Protein AF-A0A9E2S1D9-F1 (afdb_monomer_lite)

Secondary structure (DSSP, 8-state):
-PPPHHHHHHHHHHHHHHHHHHHHHHHHHHHHHTT-TTHHHHHHHHHHHHHHHHHHHHHHHHHHHH-SPPTTTSPPPHHHHHHHHHHHHHHHHHHSPP----

Structure (mmCIF, N/CA/C/O backbone):
data_AF-A0A9E2S1D9-F1
#
_entry.id   AF-A0A9E2S1D9-F1
#
loop_
_atom_site.group_PDB
_atom_site.id
_atom_site.type_symbol
_atom_site.label_atom_id
_atom_site.label_alt_id
_atom_site.label_comp_id
_atom_site.label_asym_id
_atom_site.label_entity_id
_atom_site.label_seq_id
_atom_site.pdbx_PDB_ins_code
_atom_site.Cartn_x
_atom_site.Cartn_y
_atom_site.Cartn_z
_atom_site.occupancy
_atom_site.B_iso_or_equiv
_atom_site.auth_seq_id
_atom_site.auth_comp_id
_atom_site.auth_asym_id
_atom_site.auth_atom_id
_atom_site.pdbx_PDB_model_num
ATOM 1 N N . MET A 1 1 ? -20.806 -21.442 5.851 1.00 46.84 1 MET A N 1
ATOM 2 C CA . MET A 1 1 ? -19.939 -20.525 6.617 1.00 46.84 1 MET A CA 1
ATOM 3 C C . MET A 1 1 ? -19.525 -19.416 5.663 1.00 46.84 1 MET A C 1
ATOM 5 O O . MET A 1 1 ? -18.640 -19.630 4.850 1.00 46.84 1 MET A O 1
ATOM 9 N N . ALA A 1 2 ? -20.282 -18.316 5.608 1.00 48.16 2 ALA A N 1
ATOM 10 C CA . ALA A 1 2 ? -19.942 -17.210 4.712 1.00 48.16 2 ALA A CA 1
ATOM 11 C C . ALA A 1 2 ? -18.693 -16.520 5.278 1.00 48.16 2 ALA A C 1
ATOM 13 O O . ALA A 1 2 ? -18.715 -16.199 6.469 1.00 48.16 2 ALA A O 1
ATOM 14 N N . PRO A 1 3 ? -17.617 -16.326 4.494 1.00 52.59 3 PRO A N 1
ATOM 15 C CA . PRO A 1 3 ? -16.478 -15.562 4.977 1.00 52.59 3 PRO A CA 1
ATOM 16 C C . PRO A 1 3 ? -16.978 -14.170 5.392 1.00 52.59 3 PRO A C 1
ATOM 18 O O . PRO A 1 3 ? -17.892 -13.636 4.743 1.00 52.59 3 PRO A O 1
ATOM 21 N N . PRO A 1 4 ? -16.457 -13.588 6.482 1.00 67.50 4 PRO A N 1
ATOM 22 C CA . PRO A 1 4 ? -16.857 -12.255 6.901 1.00 67.50 4 PRO A CA 1
ATOM 23 C C . PRO A 1 4 ? -16.644 -11.313 5.713 1.00 67.50 4 PRO A C 1
ATOM 25 O O . PRO A 1 4 ? -15.555 -11.218 5.150 1.00 67.50 4 PRO A O 1
ATOM 28 N N . ARG A 1 5 ? -17.722 -10.652 5.273 1.00 70.94 5 ARG A N 1
ATOM 29 C CA . ARG A 1 5 ? -17.782 -9.869 4.020 1.00 70.94 5 ARG A CA 1
ATOM 30 C C . ARG A 1 5 ? -16.682 -8.807 3.901 1.00 70.94 5 ARG A C 1
ATOM 32 O O . ARG A 1 5 ? -16.474 -8.291 2.808 1.00 70.94 5 ARG A O 1
ATOM 39 N N . HIS A 1 6 ? -16.043 -8.458 5.014 1.00 67.81 6 HIS A N 1
ATOM 40 C CA . HIS A 1 6 ? -14.999 -7.453 5.115 1.00 67.81 6 HIS A CA 1
ATOM 41 C C . HIS A 1 6 ? -13.603 -7.993 4.762 1.00 67.81 6 HIS A C 1
ATOM 43 O O . HIS A 1 6 ? -12.927 -7.402 3.924 1.00 67.81 6 HIS A O 1
ATOM 49 N N . GLU A 1 7 ? -13.221 -9.173 5.263 1.00 79.38 7 GLU A N 1
ATOM 50 C CA . GLU A 1 7 ? -11.949 -9.826 4.904 1.00 79.38 7 GLU A CA 1
ATOM 51 C C . GLU A 1 7 ? -11.875 -10.098 3.398 1.00 79.38 7 GLU A C 1
ATOM 53 O O . GLU A 1 7 ? -10.861 -9.838 2.752 1.00 79.38 7 GLU A O 1
ATOM 58 N N . PHE A 1 8 ? -12.995 -10.526 2.805 1.00 80.94 8 PHE A N 1
ATOM 59 C CA . PHE A 1 8 ? -13.090 -10.728 1.361 1.00 80.94 8 PHE A CA 1
ATOM 60 C C . PHE A 1 8 ? -12.782 -9.444 0.572 1.00 80.94 8 PHE A C 1
ATOM 62 O O . PHE A 1 8 ? -12.095 -9.507 -0.443 1.00 80.94 8 PHE A O 1
ATOM 69 N N . ARG A 1 9 ? -13.218 -8.268 1.049 1.00 82.06 9 ARG A N 1
ATOM 70 C CA . ARG A 1 9 ? -12.906 -6.982 0.397 1.00 82.06 9 ARG A CA 1
ATOM 71 C C . ARG A 1 9 ? -11.423 -6.649 0.482 1.00 82.06 9 ARG A C 1
ATOM 73 O O . ARG A 1 9 ? -10.880 -6.161 -0.501 1.00 82.06 9 ARG A O 1
ATOM 80 N N . LEU A 1 10 ? -10.772 -6.934 1.612 1.00 86.69 10 LEU A N 1
ATOM 81 C CA . LEU A 1 10 ? -9.331 -6.718 1.772 1.00 86.69 10 LEU A CA 1
ATOM 82 C C . LEU A 1 10 ? -8.533 -7.597 0.805 1.00 86.69 10 LEU A C 1
ATOM 84 O O . LEU A 1 10 ? -7.623 -7.109 0.140 1.00 86.69 10 LEU A O 1
ATOM 88 N N . HIS A 1 11 ? -8.904 -8.872 0.672 1.00 87.81 11 HIS A N 1
ATOM 89 C CA . HIS A 1 11 ? -8.277 -9.773 -0.296 1.00 87.81 11 HIS A CA 1
ATOM 90 C C . HIS A 1 11 ? -8.520 -9.338 -1.745 1.00 87.81 11 HIS A C 1
ATOM 92 O O . HIS A 1 11 ? -7.582 -9.317 -2.536 1.00 87.81 11 HIS A O 1
ATOM 98 N N . VAL A 1 12 ? -9.752 -8.956 -2.094 1.00 89.94 12 VAL A N 1
ATOM 99 C CA . VAL A 1 12 ? -10.076 -8.449 -3.437 1.00 89.94 12 VAL A CA 1
ATOM 100 C C . VAL A 1 12 ? -9.296 -7.169 -3.734 1.00 89.94 12 VAL A C 1
ATOM 102 O O . VAL A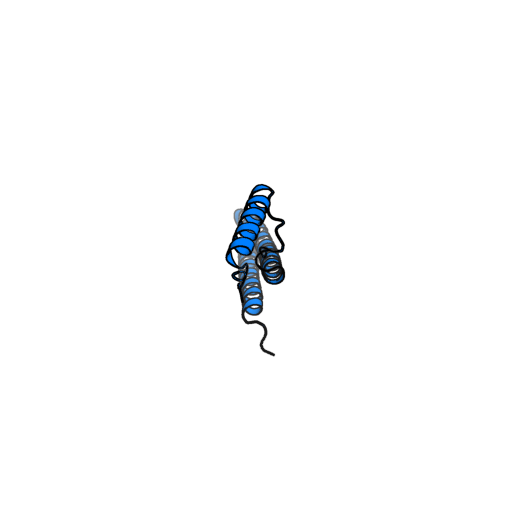 1 12 ? -8.718 -7.054 -4.809 1.00 89.94 12 VAL A O 1
ATOM 105 N N . GLY A 1 13 ? -9.223 -6.241 -2.778 1.00 88.44 13 GLY A N 1
ATOM 106 C CA . GLY A 1 13 ? -8.442 -5.012 -2.904 1.00 88.44 13 GLY A CA 1
ATOM 107 C C . GLY A 1 13 ? -6.962 -5.290 -3.160 1.00 88.44 13 GLY A C 1
ATOM 108 O O . GLY A 1 13 ? -6.387 -4.704 -4.074 1.00 88.44 13 GLY A O 1
ATOM 109 N N . LEU A 1 14 ? -6.371 -6.239 -2.424 1.00 92.12 14 LEU A N 1
ATOM 110 C CA . LEU A 1 14 ? -4.992 -6.670 -2.653 1.00 92.12 14 LEU A CA 1
ATOM 111 C C . LEU A 1 14 ? -4.800 -7.247 -4.060 1.00 92.12 14 LEU A C 1
ATOM 113 O O . LEU A 1 14 ? -3.880 -6.840 -4.759 1.00 92.12 14 LEU A O 1
ATOM 117 N N . VAL A 1 15 ? -5.666 -8.173 -4.483 1.00 92.94 15 VAL A N 1
ATOM 118 C CA . VAL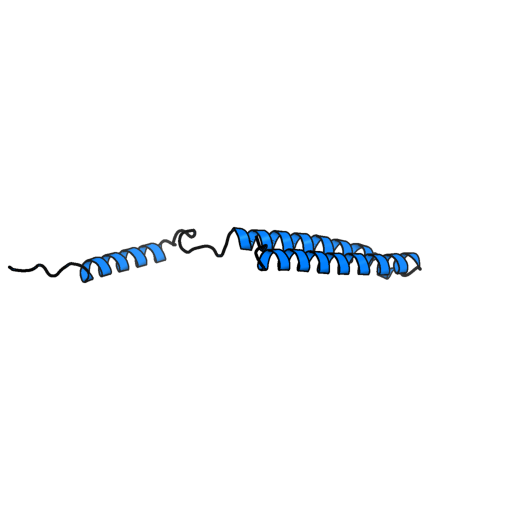 A 1 15 ? -5.559 -8.817 -5.803 1.00 92.94 15 VAL A CA 1
ATOM 119 C C . VAL A 1 15 ? -5.678 -7.791 -6.928 1.00 92.94 15 VAL A C 1
ATOM 121 O O . VAL A 1 15 ? -4.926 -7.859 -7.894 1.00 92.94 15 VAL A O 1
ATOM 124 N N . VAL A 1 16 ? -6.586 -6.820 -6.801 1.00 93.00 16 VAL A N 1
ATOM 125 C CA . VAL A 1 16 ? -6.732 -5.733 -7.778 1.00 93.00 16 VAL A CA 1
ATOM 126 C C . VAL A 1 16 ? -5.479 -4.857 -7.814 1.00 93.00 16 VAL A C 1
ATOM 128 O O . VAL A 1 16 ? -4.985 -4.561 -8.899 1.00 93.00 16 VAL A O 1
ATOM 131 N N . ALA A 1 17 ? -4.940 -4.471 -6.655 1.00 91.00 17 ALA A N 1
ATOM 132 C CA . ALA A 1 17 ? -3.734 -3.650 -6.580 1.00 91.00 17 ALA A CA 1
ATOM 133 C C . ALA A 1 17 ? -2.510 -4.358 -7.187 1.00 91.00 17 ALA A C 1
ATOM 135 O O . ALA A 1 17 ? -1.799 -3.770 -8.002 1.00 91.00 17 ALA A O 1
ATOM 136 N N . GLU A 1 18 ? -2.304 -5.631 -6.850 1.00 93.00 18 GLU A N 1
ATOM 137 C CA . GLU A 1 18 ? -1.242 -6.471 -7.414 1.00 93.00 18 GLU A CA 1
ATOM 138 C C . GLU A 1 18 ? -1.407 -6.655 -8.924 1.00 93.00 18 GLU A C 1
ATOM 140 O O . GLU A 1 18 ? -0.449 -6.483 -9.673 1.00 93.00 18 GLU A O 1
ATOM 145 N N . ALA A 1 19 ? -2.624 -6.930 -9.402 1.00 93.44 19 ALA A N 1
ATOM 146 C CA . ALA A 1 19 ? -2.885 -7.075 -10.831 1.00 93.44 19 ALA A CA 1
ATOM 147 C C . ALA A 1 19 ? -2.565 -5.787 -11.603 1.00 93.44 19 ALA A C 1
ATOM 149 O O . ALA A 1 19 ? -1.959 -5.852 -12.674 1.00 93.44 19 ALA A O 1
ATOM 150 N N . LEU A 1 20 ? -2.923 -4.620 -11.060 1.00 93.12 20 LEU A N 1
ATOM 151 C CA . LEU A 1 20 ? -2.588 -3.326 -11.656 1.00 93.12 20 LEU A CA 1
ATOM 152 C C . LEU A 1 20 ? -1.072 -3.095 -11.687 1.00 93.12 20 LEU A C 1
ATOM 154 O O . LEU A 1 20 ? -0.539 -2.748 -12.740 1.00 93.12 20 LEU A O 1
ATOM 158 N N . CYS A 1 21 ? -0.374 -3.344 -10.574 1.00 93.06 21 CYS A N 1
ATOM 159 C CA . CYS A 1 21 ? 1.079 -3.170 -10.493 1.00 93.06 21 CYS A CA 1
ATOM 160 C C . CYS A 1 21 ? 1.821 -4.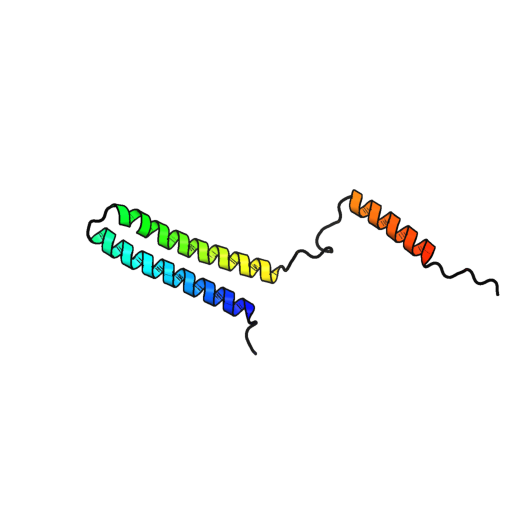124 -11.435 1.00 93.06 21 CYS A C 1
ATOM 162 O O . CYS A 1 21 ? 2.720 -3.699 -12.156 1.00 93.06 21 CYS A O 1
ATOM 164 N N . ALA A 1 22 ? 1.417 -5.394 -11.489 1.00 91.00 22 ALA A N 1
ATOM 165 C CA . ALA A 1 22 ? 2.008 -6.384 -12.382 1.00 91.00 22 ALA A CA 1
ATOM 166 C C . ALA A 1 22 ? 1.764 -6.038 -13.858 1.00 91.00 22 ALA A C 1
ATOM 168 O O . ALA A 1 22 ? 2.682 -6.121 -14.672 1.00 91.00 22 ALA A O 1
ATOM 169 N N . SER A 1 23 ? 0.551 -5.600 -14.207 1.00 91.56 23 SER A N 1
ATOM 170 C CA . SER A 1 23 ? 0.225 -5.193 -15.580 1.00 91.56 23 SER A CA 1
ATOM 171 C C . SER A 1 23 ? 1.055 -3.983 -16.013 1.00 91.56 23 SER A C 1
ATOM 173 O O . SER A 1 23 ? 1.632 -3.983 -17.099 1.00 91.56 23 SER A O 1
ATOM 175 N N . ALA A 1 24 ? 1.155 -2.969 -15.149 1.00 90.25 24 ALA A N 1
ATOM 176 C CA . ALA A 1 24 ? 1.940 -1.770 -15.417 1.00 90.25 24 ALA A CA 1
ATOM 177 C C . ALA A 1 24 ? 3.444 -2.074 -15.518 1.00 90.25 24 ALA A C 1
ATOM 179 O O . ALA A 1 24 ? 4.109 -1.575 -16.423 1.00 90.25 24 ALA A O 1
ATOM 180 N N . PHE A 1 25 ? 3.961 -2.964 -14.664 1.00 90.81 25 PHE A N 1
ATOM 181 C CA . PHE A 1 25 ? 5.335 -3.457 -14.746 1.00 90.81 25 PHE A CA 1
ATOM 182 C C . PHE A 1 25 ? 5.629 -4.125 -16.093 1.00 90.81 25 PHE A C 1
ATOM 184 O O . PHE A 1 25 ? 6.644 -3.816 -16.706 1.00 90.81 25 PHE A O 1
ATOM 191 N N . VAL A 1 26 ? 4.750 -5.011 -16.578 1.00 90.69 26 VAL A N 1
ATOM 192 C CA . VAL A 1 26 ? 4.957 -5.711 -17.859 1.00 90.69 26 VAL A CA 1
ATOM 193 C C . VAL A 1 26 ? 4.994 -4.728 -19.031 1.00 90.69 26 VAL A C 1
ATOM 195 O O . VAL A 1 26 ? 5.878 -4.830 -19.879 1.00 90.69 26 VAL A O 1
ATOM 198 N N . VAL A 1 27 ? 4.076 -3.757 -19.063 1.00 90.31 27 VAL A N 1
ATOM 199 C CA . VAL A 1 27 ? 4.033 -2.734 -20.121 1.00 90.31 27 VAL A CA 1
ATOM 200 C C . VAL A 1 27 ? 5.278 -1.851 -20.089 1.00 90.31 27 VAL A C 1
ATOM 202 O O . VAL A 1 27 ? 5.890 -1.609 -21.127 1.00 90.31 27 VAL A O 1
ATOM 205 N N . GLU A 1 28 ? 5.681 -1.369 -18.915 1.00 90.12 28 GLU A N 1
ATOM 206 C CA . GLU A 1 28 ? 6.857 -0.503 -18.809 1.00 90.12 28 GLU A CA 1
ATOM 207 C C . GLU A 1 28 ? 8.166 -1.267 -19.028 1.00 90.12 28 GLU A C 1
ATOM 209 O O . GLU A 1 28 ? 9.093 -0.715 -19.617 1.00 90.12 28 GLU A O 1
ATOM 214 N N . LEU A 1 29 ? 8.236 -2.551 -18.672 1.00 89.75 29 LEU A N 1
ATOM 215 C CA . LEU A 1 29 ? 9.382 -3.397 -18.991 1.00 89.75 29 LEU A CA 1
ATOM 216 C C . LEU A 1 29 ? 9.540 -3.579 -20.507 1.00 89.75 29 LEU A C 1
ATOM 218 O O . LEU A 1 29 ? 10.646 -3.414 -21.019 1.00 89.75 29 LEU A O 1
ATOM 222 N N . ASP A 1 30 ? 8.452 -3.856 -21.229 1.00 89.69 30 ASP A N 1
ATOM 223 C CA . ASP A 1 30 ? 8.464 -3.947 -22.696 1.00 89.69 30 ASP A CA 1
ATOM 224 C C . ASP A 1 30 ? 8.939 -2.628 -23.333 1.00 89.69 30 ASP A C 1
ATOM 226 O O . ASP A 1 30 ? 9.845 -2.615 -24.170 1.00 89.69 30 ASP A O 1
ATOM 230 N N . ARG A 1 31 ? 8.436 -1.490 -22.837 1.00 88.62 31 ARG A N 1
ATOM 231 C CA . ARG A 1 31 ? 8.852 -0.150 -23.287 1.00 88.62 31 ARG A CA 1
ATOM 232 C C . ARG A 1 31 ? 10.302 0.193 -22.939 1.00 88.62 31 ARG A C 1
ATOM 234 O O . ARG A 1 31 ? 10.985 0.875 -23.706 1.00 88.62 31 ARG A O 1
ATOM 241 N N . ALA A 1 32 ? 10.793 -0.251 -21.786 1.00 88.81 32 ALA A N 1
ATOM 242 C CA . ALA A 1 32 ? 12.184 -0.056 -21.387 1.00 88.81 32 ALA A CA 1
ATOM 243 C C . ALA A 1 32 ? 13.127 -0.839 -22.312 1.00 88.81 32 ALA A C 1
ATOM 245 O O . ALA A 1 32 ? 14.141 -0.302 -22.765 1.00 88.81 32 ALA A O 1
ATOM 246 N N . LEU A 1 33 ? 12.755 -2.079 -22.653 1.00 89.50 33 LEU A N 1
ATOM 247 C CA . LEU A 1 33 ? 13.478 -2.919 -23.610 1.00 89.50 33 LEU A CA 1
ATOM 248 C C . LEU A 1 33 ? 13.394 -2.375 -25.041 1.00 89.50 33 LEU A C 1
ATOM 250 O O . LEU A 1 33 ? 14.352 -2.514 -25.800 1.00 89.50 33 LEU A O 1
ATOM 254 N N . SER A 1 34 ? 12.307 -1.685 -25.396 1.00 88.88 34 SER A N 1
ATOM 255 C CA . SER A 1 34 ? 12.158 -1.003 -26.687 1.00 88.88 34 SER A CA 1
ATOM 256 C C . SER A 1 34 ? 12.974 0.297 -26.805 1.00 88.88 34 SER A C 1
ATOM 258 O O . SER A 1 34 ? 12.824 1.027 -27.784 1.00 88.88 34 SER A O 1
ATOM 260 N N . GLY A 1 35 ? 13.821 0.616 -25.818 1.00 88.88 35 GLY A N 1
ATOM 261 C CA . GLY A 1 35 ? 14.748 1.751 -25.851 1.00 88.88 35 GLY A CA 1
ATOM 262 C C . GLY A 1 35 ? 14.264 3.016 -25.138 1.00 88.88 35 GLY A C 1
ATOM 263 O O . GLY A 1 35 ? 14.932 4.047 -25.229 1.00 88.88 35 GLY A O 1
ATOM 264 N N . ASN A 1 36 ? 13.140 2.979 -24.411 1.00 85.50 36 ASN A N 1
ATOM 265 C CA . ASN A 1 36 ? 12.704 4.122 -23.609 1.00 85.50 36 ASN A CA 1
ATOM 266 C C . ASN A 1 36 ? 13.410 4.152 -22.245 1.00 85.50 36 ASN A C 1
ATOM 268 O O . ASN A 1 36 ? 13.010 3.470 -21.303 1.00 85.50 36 ASN A O 1
ATOM 272 N N . GLY A 1 37 ? 14.429 5.003 -22.114 1.00 83.25 37 GLY A N 1
ATOM 273 C CA . GLY A 1 37 ? 15.202 5.146 -20.876 1.00 83.25 37 GLY A CA 1
ATOM 274 C C . GLY A 1 37 ? 14.371 5.527 -19.642 1.00 83.25 37 GLY A C 1
ATOM 275 O O . GLY A 1 37 ? 14.690 5.084 -18.542 1.00 83.25 37 GLY A O 1
ATOM 276 N N . LEU A 1 38 ? 13.281 6.289 -19.807 1.00 85.81 38 LEU A N 1
ATOM 277 C CA . LEU A 1 38 ? 12.414 6.690 -18.689 1.00 85.81 38 LEU A CA 1
ATOM 278 C C . LEU A 1 38 ? 11.600 5.523 -18.118 1.00 85.81 38 LEU A C 1
ATOM 280 O O . LEU A 1 38 ? 11.308 5.512 -16.924 1.00 85.81 38 LEU A O 1
ATOM 284 N N . SER A 1 39 ? 11.272 4.524 -18.940 1.00 87.94 39 SER A N 1
ATOM 285 C CA . SER A 1 39 ? 10.483 3.365 -18.510 1.00 87.94 39 SER A CA 1
ATOM 286 C C . SER A 1 39 ? 11.203 2.513 -17.458 1.00 87.94 39 SER A C 1
ATOM 288 O O . SER A 1 39 ? 10.543 1.881 -16.643 1.00 87.94 39 SER A O 1
ATOM 290 N N . TRP A 1 40 ? 12.539 2.570 -17.376 1.00 88.00 40 TRP A N 1
ATOM 291 C CA . TRP A 1 40 ? 13.309 1.867 -16.340 1.00 88.00 40 TRP A CA 1
ATOM 292 C C . TRP A 1 40 ? 12.940 2.269 -14.911 1.00 88.00 40 TRP A C 1
ATOM 294 O O . TRP A 1 40 ? 12.923 1.413 -14.029 1.00 88.00 40 TRP A O 1
ATOM 304 N N . VAL A 1 41 ? 12.637 3.550 -14.679 1.00 92.69 41 VAL A N 1
ATOM 305 C CA . VAL A 1 41 ? 12.212 4.028 -13.354 1.00 92.69 41 VAL A CA 1
ATOM 306 C C . VAL A 1 41 ? 10.888 3.378 -12.979 1.00 92.69 41 VAL A C 1
ATOM 308 O O . VAL A 1 41 ? 10.764 2.802 -11.901 1.00 92.69 41 VAL A O 1
ATOM 311 N N . TYR A 1 42 ? 9.939 3.388 -13.910 1.00 86.25 42 TYR A N 1
ATOM 312 C CA . TYR A 1 42 ? 8.617 2.816 -13.709 1.00 86.25 42 TYR A CA 1
ATOM 313 C C . TYR A 1 42 ? 8.669 1.300 -13.485 1.00 86.25 42 TYR A C 1
ATOM 315 O O . TYR A 1 42 ? 7.996 0.784 -12.598 1.00 86.25 42 TYR A O 1
ATOM 323 N N . THR A 1 43 ? 9.541 0.580 -14.195 1.00 89.31 43 THR A N 1
ATOM 324 C CA . THR A 1 43 ? 9.791 -0.853 -13.971 1.00 89.31 43 THR A CA 1
ATOM 325 C C . THR A 1 43 ? 10.212 -1.165 -12.528 1.00 89.31 43 THR A C 1
ATOM 327 O O . THR A 1 43 ? 9.928 -2.249 -12.033 1.00 89.31 43 THR A O 1
ATOM 330 N N . VAL A 1 44 ? 10.862 -0.240 -11.817 1.00 90.25 44 VAL A N 1
ATOM 331 C CA . VAL A 1 44 ? 11.214 -0.416 -10.394 1.00 90.25 44 VAL A CA 1
ATOM 332 C C . VAL A 1 44 ? 10.130 0.137 -9.464 1.00 90.25 44 VAL A C 1
ATOM 334 O O . VAL A 1 44 ? 9.847 -0.453 -8.419 1.00 90.25 44 VAL A O 1
ATOM 337 N N . GLU A 1 45 ? 9.494 1.241 -9.847 1.00 92.50 45 GLU A N 1
ATOM 338 C CA . GLU A 1 45 ? 8.433 1.897 -9.081 1.00 92.50 45 GLU A CA 1
ATOM 339 C C . GLU A 1 45 ? 7.191 1.006 -8.926 1.00 92.50 45 GLU A C 1
ATOM 341 O O . GLU A 1 45 ? 6.670 0.871 -7.818 1.00 92.50 45 GLU A O 1
ATOM 346 N N . TRP A 1 46 ? 6.744 0.337 -9.995 1.00 91.19 46 TRP A N 1
ATOM 347 C CA . TRP A 1 46 ? 5.535 -0.496 -9.960 1.00 91.19 46 TRP A CA 1
ATOM 348 C C . TRP A 1 46 ? 5.635 -1.684 -8.984 1.00 91.19 46 TRP A C 1
ATOM 350 O O . TRP A 1 46 ? 4.716 -1.857 -8.180 1.00 91.19 46 TRP A O 1
ATOM 360 N N . PRO A 1 47 ? 6.728 -2.476 -8.954 1.00 87.19 47 PRO A N 1
ATOM 361 C CA . PRO A 1 47 ? 6.937 -3.490 -7.921 1.00 87.19 47 PRO A CA 1
ATOM 362 C C . PRO A 1 47 ? 6.984 -2.914 -6.505 1.00 87.19 47 PRO A C 1
ATOM 364 O O . PRO A 1 47 ? 6.498 -3.551 -5.570 1.00 87.19 47 PRO A O 1
ATOM 367 N N . PHE A 1 48 ? 7.549 -1.714 -6.329 1.00 92.94 48 PHE A N 1
ATOM 368 C CA . PHE A 1 48 ? 7.588 -1.054 -5.024 1.00 92.94 48 PHE A CA 1
ATOM 369 C C . PHE A 1 48 ? 6.178 -0.693 -4.541 1.00 92.94 48 PHE A C 1
ATOM 371 O O . PHE A 1 48 ? 5.837 -0.943 -3.384 1.00 92.94 48 PHE A O 1
ATOM 378 N N . LEU A 1 49 ? 5.331 -0.182 -5.439 1.00 91.62 49 LEU A N 1
ATOM 379 C CA . LEU A 1 49 ? 3.916 0.076 -5.166 1.00 91.62 49 LEU A CA 1
ATOM 380 C C . LEU A 1 49 ? 3.138 -1.214 -4.862 1.00 91.62 49 LEU A C 1
ATOM 382 O O . LEU A 1 49 ? 2.343 -1.220 -3.923 1.00 91.62 49 LEU A O 1
ATOM 386 N N . GLY A 1 50 ? 3.406 -2.313 -5.576 1.00 91.25 50 GLY A N 1
ATOM 387 C CA . GLY A 1 50 ? 2.827 -3.630 -5.271 1.00 91.25 50 GLY A CA 1
ATOM 388 C C . GLY A 1 50 ? 3.200 -4.104 -3.863 1.00 91.25 50 GLY A C 1
ATOM 389 O O . GLY A 1 50 ? 2.338 -4.379 -3.027 1.00 91.25 50 GLY A O 1
ATOM 390 N N . GLY A 1 51 ? 4.491 -4.043 -3.523 1.00 92.38 51 GLY A N 1
ATOM 391 C CA . GLY A 1 51 ? 4.970 -4.334 -2.171 1.00 92.38 51 GLY A CA 1
ATOM 392 C C . GLY A 1 51 ? 4.333 -3.440 -1.098 1.00 92.38 51 GLY A C 1
ATOM 393 O O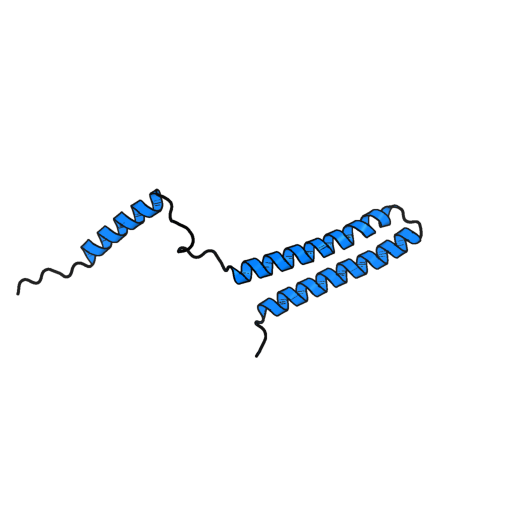 . GLY A 1 51 ? 3.964 -3.923 -0.022 1.00 92.38 51 GLY A O 1
ATOM 394 N N . TYR A 1 52 ? 4.143 -2.151 -1.390 1.00 91.62 52 TYR A N 1
ATOM 395 C CA . TYR A 1 52 ? 3.439 -1.228 -0.500 1.00 91.62 52 TYR A CA 1
ATOM 396 C C . TYR A 1 52 ? 1.956 -1.591 -0.336 1.00 91.62 52 TYR A C 1
ATOM 398 O O . TYR A 1 52 ? 1.436 -1.536 0.779 1.00 91.62 52 TYR A O 1
ATOM 406 N N . ALA A 1 53 ? 1.280 -2.038 -1.396 1.00 90.56 53 ALA A N 1
ATOM 407 C CA . ALA A 1 53 ? -0.095 -2.523 -1.316 1.00 90.56 53 ALA A CA 1
ATOM 408 C C . ALA A 1 53 ? -0.211 -3.757 -0.403 1.00 90.56 53 ALA A C 1
ATOM 410 O O . ALA A 1 53 ? -1.112 -3.816 0.437 1.00 90.56 53 ALA A O 1
ATOM 411 N N . VAL A 1 54 ? 0.741 -4.698 -0.477 1.00 90.88 54 VAL A N 1
ATOM 412 C CA . VAL A 1 54 ? 0.828 -5.838 0.457 1.00 90.88 54 VAL A CA 1
ATOM 413 C C . VAL A 1 54 ? 1.030 -5.359 1.896 1.00 90.88 54 VAL A C 1
ATOM 415 O O . VAL A 1 54 ? 0.405 -5.887 2.820 1.00 90.88 54 VAL A O 1
ATOM 418 N N . TYR A 1 55 ? 1.893 -4.364 2.111 1.00 91.56 55 TYR A N 1
ATOM 419 C CA . TYR A 1 55 ? 2.107 -3.774 3.432 1.00 91.56 55 TYR A CA 1
ATOM 420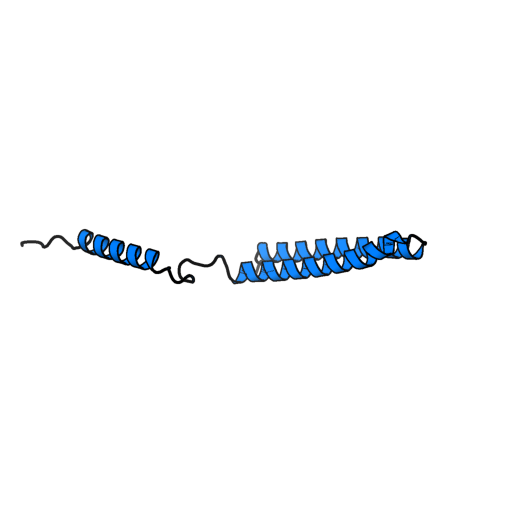 C C . TYR A 1 55 ? 0.827 -3.138 3.988 1.00 91.56 55 TYR A C 1
ATOM 422 O O . TYR A 1 55 ? 0.430 -3.456 5.111 1.00 91.56 55 TYR A O 1
ATOM 430 N N . ALA A 1 56 ? 0.155 -2.295 3.201 1.00 88.81 56 ALA A N 1
ATOM 431 C CA . ALA A 1 56 ? -1.098 -1.655 3.584 1.00 88.81 56 ALA A CA 1
ATOM 432 C C . ALA A 1 56 ? -2.180 -2.700 3.889 1.00 88.81 56 ALA A C 1
ATOM 434 O O . ALA A 1 56 ? -2.826 -2.631 4.930 1.00 88.81 56 ALA A O 1
ATOM 435 N N . TRP A 1 57 ? -2.309 -3.735 3.055 1.00 89.56 57 TRP A N 1
ATOM 436 C CA . TRP A 1 57 ? -3.219 -4.855 3.296 1.00 89.56 57 TRP A CA 1
ATOM 437 C C . TRP A 1 57 ? -2.935 -5.573 4.623 1.00 89.56 57 TRP A C 1
ATOM 439 O O . TRP A 1 57 ? -3.856 -5.813 5.406 1.00 89.56 57 TRP A O 1
ATOM 449 N N . ARG A 1 58 ? -1.662 -5.868 4.928 1.00 88.31 58 ARG A N 1
ATOM 450 C CA . ARG A 1 58 ? -1.268 -6.459 6.222 1.00 88.31 58 ARG A CA 1
ATOM 451 C C . ARG A 1 58 ? -1.596 -5.542 7.393 1.00 88.31 58 ARG A C 1
ATOM 453 O O . ARG A 1 58 ? -1.972 -6.034 8.455 1.00 88.31 58 ARG A O 1
ATOM 460 N N . ARG A 1 59 ? -1.425 -4.231 7.217 1.00 87.50 59 ARG A N 1
ATOM 461 C CA . ARG A 1 59 ? -1.755 -3.243 8.241 1.00 87.50 59 ARG A CA 1
ATOM 462 C C . ARG A 1 59 ? -3.262 -3.178 8.489 1.00 87.50 59 ARG A C 1
ATOM 464 O O . ARG A 1 59 ? -3.660 -3.289 9.640 1.00 87.50 59 ARG A O 1
ATOM 471 N N . PHE A 1 60 ? -4.083 -3.116 7.445 1.00 86.56 60 PHE A N 1
ATOM 472 C CA . PHE A 1 60 ? -5.541 -3.130 7.590 1.00 86.56 60 PHE A CA 1
ATOM 473 C C . PHE A 1 60 ? -6.045 -4.423 8.237 1.00 86.56 60 PHE A C 1
ATOM 475 O O . PHE A 1 60 ? -6.877 -4.376 9.133 1.00 86.56 60 PHE A O 1
ATOM 482 N N . LEU A 1 61 ? -5.480 -5.582 7.879 1.00 86.19 61 LEU A N 1
ATOM 483 C CA . LEU A 1 61 ? -5.795 -6.843 8.561 1.00 86.19 61 LEU A CA 1
ATOM 484 C C . LEU A 1 61 ? -5.452 -6.833 10.056 1.00 86.19 61 LEU A C 1
ATOM 486 O O . LEU A 1 61 ? -6.116 -7.506 10.842 1.00 86.19 61 LEU A O 1
ATOM 490 N N . ARG A 1 62 ? -4.388 -6.125 10.447 1.00 84.19 62 ARG A N 1
ATOM 491 C CA . ARG A 1 62 ? -3.996 -5.974 11.850 1.00 84.19 62 ARG A CA 1
ATOM 492 C C . ARG A 1 62 ? -4.967 -5.066 12.596 1.00 84.19 62 ARG A C 1
ATOM 494 O O . ARG A 1 62 ? -5.442 -5.463 13.651 1.00 84.19 62 ARG A O 1
ATOM 501 N N . GLU A 1 63 ? -5.292 -3.910 12.027 1.00 82.56 63 GLU A N 1
ATOM 502 C CA . GLU A 1 63 ? -6.245 -2.953 12.606 1.00 82.56 63 GLU A CA 1
ATOM 503 C C . GLU A 1 63 ? -7.632 -3.587 12.804 1.00 82.56 63 GLU A C 1
ATOM 505 O O . GLU A 1 63 ? -8.253 -3.406 13.847 1.00 82.56 63 GLU A O 1
ATOM 510 N N . GLU A 1 64 ? -8.084 -4.421 11.864 1.00 77.94 64 GLU A N 1
ATOM 511 C CA . GLU A 1 64 ? -9.338 -5.178 11.996 1.00 77.94 64 GLU A CA 1
ATOM 512 C C . GLU A 1 64 ? -9.309 -6.206 13.137 1.00 77.94 64 GLU A C 1
ATOM 514 O O . GLU A 1 64 ? -10.329 -6.446 13.780 1.00 77.94 64 GLU A O 1
ATOM 519 N N . ARG A 1 65 ? -8.153 -6.834 13.392 1.00 78.00 65 ARG A N 1
ATOM 520 C CA . ARG A 1 65 ? -7.992 -7.811 14.483 1.00 78.00 65 ARG A CA 1
ATOM 521 C C . ARG A 1 65 ? -7.873 -7.154 15.849 1.00 78.00 65 ARG A C 1
ATOM 523 O O . ARG A 1 65 ? -8.356 -7.718 16.825 1.00 78.00 65 ARG A O 1
ATOM 530 N N . GLU A 1 66 ? -7.174 -6.028 15.913 1.00 78.06 66 GLU A N 1
ATOM 531 C CA . GLU A 1 66 ? -6.937 -5.284 17.151 1.00 78.06 66 GLU A CA 1
ATOM 532 C C . GLU A 1 66 ? -8.182 -4.470 17.548 1.00 78.06 66 GLU A C 1
ATOM 534 O O . GLU A 1 66 ? -8.408 -4.248 18.735 1.00 78.06 66 GLU A O 1
ATOM 539 N N . GLY A 1 67 ? -9.049 -4.127 16.585 1.00 69.56 67 GLY A N 1
ATOM 540 C CA . GLY A 1 67 ? -10.234 -3.307 16.822 1.00 69.56 67 GLY A CA 1
ATOM 541 C C . GLY A 1 67 ? -9.864 -1.871 17.220 1.00 69.56 67 GLY A C 1
ATOM 542 O O . GLY A 1 67 ? -8.694 -1.556 17.447 1.00 69.56 67 GLY A O 1
ATOM 543 N N . PRO A 1 68 ? -10.832 -0.940 17.282 1.00 70.69 68 PRO A N 1
ATOM 544 C CA . PRO A 1 68 ? -10.561 0.366 17.867 1.00 70.69 68 PRO A CA 1
ATOM 545 C C . PRO A 1 68 ? -10.119 0.175 19.328 1.00 70.69 68 PRO A C 1
ATOM 547 O O . PRO A 1 68 ? -10.772 -0.602 20.033 1.00 70.69 68 PRO A O 1
ATOM 550 N N . PRO A 1 69 ? -9.056 0.867 19.793 1.00 67.25 69 PRO A N 1
ATOM 551 C CA . PRO A 1 69 ? -8.619 0.770 21.179 1.00 67.25 69 PRO A CA 1
ATOM 552 C C . PRO A 1 69 ? -9.814 1.047 22.082 1.00 67.25 69 PRO A C 1
ATOM 554 O O . PRO A 1 69 ? -10.455 2.099 21.978 1.00 67.25 69 PRO A O 1
ATOM 557 N N . THR A 1 70 ? -10.177 0.072 22.914 1.00 71.25 70 THR A N 1
ATOM 558 C CA . THR A 1 70 ? -11.310 0.271 23.806 1.00 71.25 70 THR A CA 1
ATOM 559 C C . THR A 1 70 ? -10.873 1.200 24.938 1.00 71.25 70 THR A C 1
ATOM 561 O O . THR A 1 70 ? -9.706 1.179 25.332 1.00 71.25 70 THR A O 1
ATOM 564 N N . PRO A 1 71 ? -11.784 1.992 25.534 1.00 67.19 71 PRO A N 1
ATOM 565 C CA . PRO A 1 71 ? -11.454 2.811 26.704 1.00 67.19 71 PRO A CA 1
ATOM 566 C C . PRO A 1 71 ? -10.891 2.020 27.899 1.00 67.19 71 PRO A C 1
ATOM 568 O O . PRO A 1 71 ? -10.416 2.629 28.846 1.00 67.19 71 PRO A O 1
ATOM 571 N N . ARG A 1 72 ? -10.953 0.677 27.881 1.00 66.19 72 ARG A N 1
ATOM 572 C CA . ARG A 1 72 ? -10.316 -0.195 28.881 1.00 66.19 72 ARG A CA 1
ATOM 573 C C . ARG A 1 72 ? -8.833 -0.455 28.611 1.00 66.19 72 ARG A C 1
ATOM 575 O O . ARG A 1 72 ? -8.119 -0.784 29.547 1.00 66.19 72 ARG A O 1
ATOM 582 N N . ASP A 1 73 ? -8.393 -0.338 27.360 1.00 69.00 73 ASP A N 1
ATOM 583 C CA . ASP A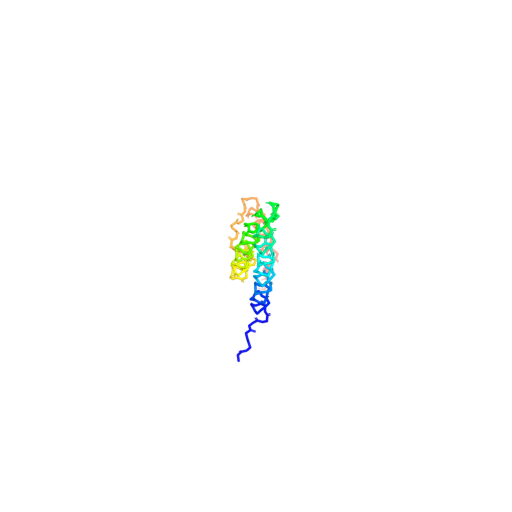 1 73 ? -7.013 -0.624 26.943 1.00 69.00 73 ASP A CA 1
ATOM 584 C C . ASP A 1 73 ? -6.097 0.595 27.119 1.00 69.00 73 ASP A C 1
ATOM 586 O O . ASP A 1 73 ? -4.875 0.479 27.079 1.00 69.00 73 ASP A O 1
ATOM 590 N N . THR A 1 74 ? -6.694 1.774 27.308 1.00 75.69 74 THR A N 1
ATOM 591 C CA . THR A 1 74 ? -5.977 3.015 27.601 1.00 75.69 74 THR A CA 1
ATOM 592 C C . THR A 1 74 ? -6.066 3.269 29.095 1.00 75.69 74 THR A C 1
ATOM 594 O O . THR A 1 74 ? -7.153 3.537 29.605 1.00 75.69 74 THR A O 1
ATOM 597 N N . GLU A 1 75 ? -4.939 3.177 29.802 1.00 78.06 75 GLU A N 1
ATOM 598 C CA . GLU A 1 75 ? -4.900 3.626 31.192 1.00 78.06 75 GLU A CA 1
ATOM 599 C C . GLU A 1 75 ? -5.224 5.131 31.206 1.00 78.06 75 GLU A C 1
ATOM 601 O O . GLU A 1 75 ? -4.574 5.892 30.479 1.00 78.06 75 GLU A O 1
ATOM 606 N N . PRO A 1 76 ? -6.266 5.571 31.931 1.00 79.56 76 PRO A N 1
ATOM 607 C CA . PRO A 1 76 ? -6.617 6.980 31.974 1.00 79.56 76 PRO A CA 1
ATOM 608 C C . PRO A 1 76 ? -5.457 7.780 32.561 1.00 79.56 76 PRO A C 1
ATOM 610 O O . PRO A 1 76 ? -4.839 7.369 33.544 1.00 79.56 76 PRO A O 1
ATOM 613 N N . ASP A 1 77 ? -5.186 8.942 31.974 1.00 86.44 77 ASP A N 1
ATOM 614 C CA . ASP A 1 77 ? -4.212 9.874 32.528 1.00 86.44 77 ASP A CA 1
ATOM 615 C C . ASP A 1 77 ? -4.621 10.328 33.942 1.00 86.44 77 ASP A C 1
ATOM 617 O O . ASP A 1 77 ? -5.778 10.202 34.358 1.00 86.44 77 ASP A O 1
ATOM 621 N N . ASP A 1 78 ? -3.664 10.879 34.687 1.00 89.12 78 ASP A N 1
ATOM 622 C CA . ASP A 1 78 ? -3.855 11.260 36.089 1.00 89.12 78 ASP A CA 1
ATOM 623 C C . ASP A 1 78 ? -5.012 12.249 36.307 1.00 89.12 78 ASP A C 1
ATOM 625 O O . ASP A 1 78 ? -5.703 12.179 37.329 1.00 89.12 78 ASP A O 1
ATOM 629 N N . GLU A 1 79 ? -5.254 13.159 35.358 1.00 90.56 79 GLU A N 1
ATOM 630 C CA . GLU A 1 79 ? -6.356 14.116 35.437 1.00 90.56 79 GLU A CA 1
ATOM 631 C C . GLU A 1 79 ? -7.700 13.419 35.208 1.00 90.56 79 GLU A C 1
ATOM 633 O O . GLU A 1 79 ? -8.650 13.630 35.971 1.00 90.56 79 GLU A O 1
ATOM 638 N N . THR A 1 80 ? -7.775 12.562 34.190 1.00 89.56 80 THR A N 1
ATOM 639 C CA . THR A 1 80 ? -8.963 11.755 33.891 1.00 89.56 80 THR A CA 1
ATOM 640 C C . THR A 1 80 ? -9.303 10.824 35.052 1.00 89.56 80 THR A C 1
ATOM 642 O O . THR A 1 80 ? -10.468 10.738 35.447 1.00 89.56 80 THR A O 1
ATOM 645 N N . ARG A 1 81 ? -8.299 10.187 35.665 1.00 88.62 81 ARG A N 1
ATOM 646 C CA . ARG A 1 81 ? -8.459 9.338 36.852 1.00 88.62 81 ARG A CA 1
ATOM 647 C C . ARG A 1 81 ? -9.034 10.114 38.037 1.00 88.62 81 ARG A C 1
ATOM 649 O O . ARG A 1 81 ? -10.008 9.660 38.631 1.00 88.62 81 ARG A O 1
ATOM 656 N N . ARG A 1 82 ? -8.521 11.317 38.323 1.00 90.56 82 ARG A N 1
ATOM 657 C CA . ARG A 1 82 ? -9.063 12.179 39.390 1.00 90.56 82 ARG A CA 1
ATOM 658 C C . ARG A 1 82 ? -10.527 12.554 39.137 1.00 90.56 82 ARG A C 1
ATOM 660 O O . ARG A 1 82 ? -11.355 12.456 40.036 1.00 90.56 82 ARG A O 1
ATOM 667 N N . LYS A 1 83 ? -10.863 12.946 37.904 1.00 90.50 83 LYS A N 1
ATOM 668 C CA . LYS A 1 83 ? -12.247 13.281 37.520 1.00 90.50 83 LYS A CA 1
ATOM 669 C C . LYS A 1 83 ? -13.193 12.083 37.656 1.00 90.50 83 LYS A C 1
ATOM 671 O O . LYS A 1 83 ? -14.331 12.250 38.084 1.00 90.50 83 LYS A O 1
ATOM 676 N N . LEU A 1 84 ? -12.728 10.882 37.305 1.00 90.56 84 LEU A N 1
ATOM 677 C CA . LEU A 1 84 ? -13.481 9.636 37.481 1.00 90.56 84 LEU A CA 1
ATOM 678 C C . LEU A 1 84 ? -13.749 9.339 38.961 1.00 90.56 84 LEU A C 1
ATOM 680 O O . LEU A 1 84 ? -14.867 8.966 39.309 1.00 90.56 84 LEU A O 1
ATOM 684 N N . GLU A 1 85 ? -12.751 9.518 39.827 1.00 92.88 85 GLU A N 1
ATOM 685 C CA . GLU A 1 85 ? -12.889 9.336 41.278 1.00 92.88 85 GLU A CA 1
ATOM 686 C C . GLU A 1 85 ? -13.922 10.306 41.875 1.00 92.88 85 GLU A C 1
ATOM 688 O O . GLU A 1 85 ? -14.826 9.872 42.590 1.00 92.88 85 GLU A O 1
ATOM 693 N N . GLU A 1 86 ? -13.849 11.595 41.525 1.00 93.81 86 GLU A N 1
ATOM 694 C CA . GLU A 1 86 ? -14.815 12.620 41.955 1.00 93.81 86 GLU A CA 1
ATOM 695 C C . GLU A 1 86 ? -16.244 12.293 41.493 1.00 93.81 86 GLU A C 1
ATOM 697 O O . GLU A 1 86 ? -17.198 12.378 42.271 1.00 93.81 86 GLU A O 1
ATOM 702 N N . TRP A 1 87 ? -16.399 11.877 40.234 1.00 88.81 87 TRP A N 1
ATOM 703 C CA . TRP A 1 87 ? -17.692 11.492 39.673 1.00 88.81 87 TRP A CA 1
ATOM 704 C C . TRP A 1 87 ? -18.280 10.252 40.354 1.00 88.81 87 TRP A C 1
ATOM 706 O O . TRP A 1 87 ? -19.463 10.235 40.691 1.00 88.81 87 TRP A O 1
ATOM 716 N N . ASN A 1 88 ? -17.462 9.227 40.599 1.00 94.12 88 ASN A N 1
ATOM 717 C CA . ASN A 1 88 ? -17.902 8.013 41.283 1.00 94.12 88 ASN A CA 1
ATOM 718 C C . ASN A 1 88 ? -18.309 8.298 42.736 1.00 94.12 88 ASN A C 1
ATOM 720 O O . ASN A 1 88 ? -19.316 7.762 43.193 1.00 94.12 88 ASN A O 1
ATOM 724 N N . ALA A 1 89 ? -17.585 9.178 43.437 1.00 92.62 89 ALA A N 1
ATOM 725 C CA . ALA A 1 89 ? -17.951 9.621 44.782 1.00 92.62 89 ALA A CA 1
ATOM 726 C C . ALA A 1 89 ? -19.289 10.382 44.793 1.00 92.62 89 ALA A C 1
ATOM 728 O O . ALA A 1 89 ? -20.126 10.160 45.666 1.00 92.62 89 ALA A O 1
ATOM 729 N N . TYR A 1 90 ? -19.525 11.236 43.793 1.00 88.88 90 TYR A N 1
ATOM 730 C CA . TYR A 1 90 ? -20.814 11.906 43.622 1.00 88.88 90 TYR A CA 1
ATOM 731 C C . TYR A 1 90 ? -21.952 10.912 43.352 1.00 88.88 90 TYR A C 1
ATOM 733 O O . TYR A 1 90 ? -23.033 11.030 43.928 1.00 88.88 90 TYR A O 1
ATOM 741 N N . LEU A 1 91 ? -21.723 9.917 42.493 1.00 92.50 91 LEU A N 1
ATOM 742 C CA . LEU A 1 91 ? -22.731 8.902 42.197 1.00 92.50 91 LEU A CA 1
ATOM 743 C C . LEU A 1 91 ? -23.093 8.058 43.420 1.00 92.50 91 LEU A C 1
ATOM 745 O O . LEU A 1 91 ? -24.271 7.738 43.562 1.00 92.50 91 LEU A O 1
ATOM 749 N N . ASP A 1 92 ? -22.126 7.724 44.279 1.00 89.94 92 ASP A N 1
ATOM 750 C CA . ASP A 1 92 ? -22.369 7.021 45.547 1.00 89.94 92 ASP A CA 1
ATOM 751 C C . ASP A 1 92 ? -23.234 7.856 46.499 1.00 89.94 92 ASP A C 1
ATOM 753 O O . ASP A 1 92 ? -24.203 7.354 47.067 1.00 89.94 92 ASP A O 1
ATOM 757 N N . GLU A 1 93 ? -22.955 9.157 46.598 1.00 87.88 93 GLU A N 1
ATOM 758 C CA . GLU A 1 93 ? -23.760 10.091 47.388 1.00 87.88 93 GLU A CA 1
ATOM 759 C C . GLU A 1 93 ? -25.216 10.135 46.909 1.00 87.88 93 GLU A C 1
ATOM 761 O O . GLU A 1 93 ? -26.144 10.088 47.714 1.00 87.88 93 GLU A O 1
ATOM 766 N N . VAL A 1 94 ? -25.418 10.181 45.589 1.00 88.94 94 VAL A N 1
ATOM 767 C CA . VAL A 1 94 ? -26.750 10.260 44.973 1.00 88.94 94 VAL A CA 1
ATOM 768 C C . VAL A 1 94 ? -27.497 8.924 45.010 1.00 88.94 94 VAL A C 1
ATOM 770 O O . VAL A 1 94 ? -28.714 8.917 45.183 1.00 88.94 94 VAL A O 1
ATOM 773 N N . HIS A 1 95 ? -26.803 7.795 44.833 1.00 86.38 95 HIS A N 1
ATOM 774 C CA . HIS A 1 95 ? -27.407 6.455 44.858 1.00 86.38 95 HIS A CA 1
ATOM 775 C C . HIS A 1 95 ? -27.531 5.872 46.263 1.00 86.38 95 HIS A C 1
ATOM 777 O O . HIS A 1 95 ? -28.077 4.773 46.411 1.00 86.38 95 HIS A O 1
ATOM 783 N N . ARG A 1 96 ? -27.067 6.583 47.298 1.00 81.44 96 ARG A N 1
ATOM 784 C CA . ARG A 1 96 ? -27.322 6.185 48.675 1.00 81.44 96 ARG A CA 1
ATOM 785 C C . ARG A 1 96 ? -28.837 6.066 48.866 1.00 81.44 96 ARG A C 1
ATOM 787 O O . ARG A 1 96 ? -29.549 7.052 48.661 1.00 81.44 96 ARG A O 1
ATOM 794 N N . PRO A 1 97 ? -29.360 4.882 49.233 1.00 78.19 97 PRO A N 1
ATOM 795 C CA . PRO A 1 97 ? -30.780 4.757 49.512 1.00 78.19 97 PRO A CA 1
ATOM 796 C C . PRO A 1 97 ? -31.135 5.760 50.616 1.00 78.19 97 PRO A C 1
ATOM 798 O O . PRO A 1 97 ? -30.334 5.925 51.544 1.00 78.19 97 PRO A O 1
ATOM 801 N N . PRO A 1 98 ? -32.293 6.445 50.540 1.00 73.81 98 PRO A N 1
ATOM 802 C CA . PRO A 1 98 ? -32.715 7.311 51.629 1.00 73.81 98 PRO A CA 1
ATOM 803 C C . PRO A 1 98 ? -32.708 6.468 52.903 1.00 73.81 98 PRO A C 1
ATOM 805 O O . PRO A 1 98 ? -33.290 5.381 52.922 1.00 73.81 98 PRO A O 1
ATOM 808 N N . SER A 1 99 ? -31.983 6.925 53.925 1.00 65.31 99 SER A N 1
ATOM 809 C CA . SER A 1 99 ? -31.981 6.308 55.247 1.00 65.31 99 SER A CA 1
ATOM 810 C C . SER A 1 99 ? -33.415 6.343 55.758 1.00 65.31 99 SER A C 1
ATOM 812 O O . SER A 1 99 ? -33.892 7.376 56.221 1.00 65.31 99 SER A O 1
ATOM 814 N N . GLY A 1 100 ? -34.134 5.247 55.530 1.00 54.84 100 GLY A N 1
ATOM 815 C CA . GLY A 1 100 ? -35.519 5.091 55.919 1.00 54.84 100 GLY A CA 1
ATOM 816 C C . GLY A 1 100 ? -35.594 5.049 57.430 1.00 54.84 100 GLY A C 1
ATOM 817 O O . GLY A 1 100 ? -35.253 4.038 58.038 1.00 54.84 100 GLY A O 1
ATOM 818 N N . ASP A 1 101 ? -36.048 6.155 58.001 1.00 58.12 101 ASP A N 1
ATOM 819 C CA . ASP A 1 101 ? -36.671 6.185 59.310 1.00 58.12 101 ASP A CA 1
ATOM 820 C C . ASP A 1 101 ? -37.966 5.354 59.205 1.00 58.12 101 ASP A C 1
ATOM 822 O O . ASP A 1 101 ? -38.943 5.785 58.585 1.00 58.12 101 ASP A O 1
ATOM 826 N N . ALA A 1 102 ? -37.949 4.132 59.741 1.00 47.88 102 ALA A N 1
ATOM 827 C CA . ALA A 1 102 ? -39.122 3.284 59.948 1.00 47.88 102 ALA A CA 1
ATOM 828 C C . ALA A 1 102 ? -39.104 2.727 61.373 1.00 47.88 102 ALA A C 1
ATOM 830 O O . ALA A 1 102 ? -38.031 2.235 61.796 1.00 47.88 102 ALA A O 1
#

pLDDT: mean 83.89, std 11.06, range [46.84, 94.12]

Sequence (102 aa):
MAPPRHEFRLHVGLVVAEALCASAFVVELDRALSGNGLSWVYTVEWPFLGGYAVYAWRRFLREEREGPPTPRDTEPDDETRRKLEEWNAYLDEVHRPPSGDA

Foldseek 3Di:
DDDDPVLVVLVVQLVVLLVVLVVQLVVLVVVVVVPDVVSVVSNVVSVVSNVVSVVVSVVVVVCVVCDDCDPVNDDDPPVRVVVVVVVVVVVCVVPVDPPDPD

Radius of gyration: 28.16 Å; chains: 1; bounding box: 54×35×87 Å